Protein AF-M1SIE2-F1 (afdb_monomer_lite)

Secondary structure (DSSP, 8-state):
-PPPPP--PPP---HHHHHHHHHHHHHHHHHHHHHHHHHHHHHHHHHHHHHHHHHT--HHHHHHHHHHHHHHHHHHHHHHHT-

Foldseek 3Di:
DDDDDDDDDPDPPPPVVVVVVVVVVVVVVVVVVVVVVVVVVVVVVVVLVVVCVVVVDDPVRSVVVVVVVVVVVVVVVVVVVVD

Structure (mmCIF, N/CA/C/O backbone):
data_AF-M1SIE2-F1
#
_entry.id   AF-M1SIE2-F1
#
loop_
_atom_site.group_PDB
_atom_site.id
_atom_site.type_symbol
_atom_site.label_atom_id
_atom_site.label_alt_id
_atom_site.label_comp_id
_atom_site.label_asym_id
_atom_site.label_entity_id
_atom_site.label_seq_id
_atom_site.pdbx_PDB_ins_code
_atom_site.Cartn_x
_atom_site.Cartn_y
_atom_site.Cartn_z
_atom_site.occupancy
_atom_site.B_iso_or_equiv
_atom_site.auth_seq_id
_atom_site.auth_comp_id
_atom_site.auth_asym_id
_atom_site.auth_atom_id
_atom_site.pdbx_PDB_model_num
ATOM 1 N N . MET A 1 1 ? 27.755 -13.335 -68.233 1.00 47.44 1 MET A N 1
ATOM 2 C CA . MET A 1 1 ? 26.675 -12.915 -67.315 1.00 47.44 1 MET A CA 1
ATOM 3 C C . MET A 1 1 ? 27.310 -12.330 -66.066 1.00 47.44 1 MET A C 1
ATOM 5 O O . MET A 1 1 ? 28.011 -13.050 -65.367 1.00 47.44 1 MET A O 1
ATOM 9 N N . THR A 1 2 ? 27.148 -11.032 -65.827 1.00 60.94 2 THR A N 1
ATOM 10 C CA . THR A 1 2 ? 27.678 -10.321 -64.654 1.00 60.94 2 THR A CA 1
ATOM 11 C C . THR A 1 2 ? 26.684 -10.442 -63.499 1.00 60.94 2 THR A C 1
ATOM 13 O O . THR A 1 2 ? 25.542 -10.008 -63.616 1.00 60.94 2 THR A O 1
A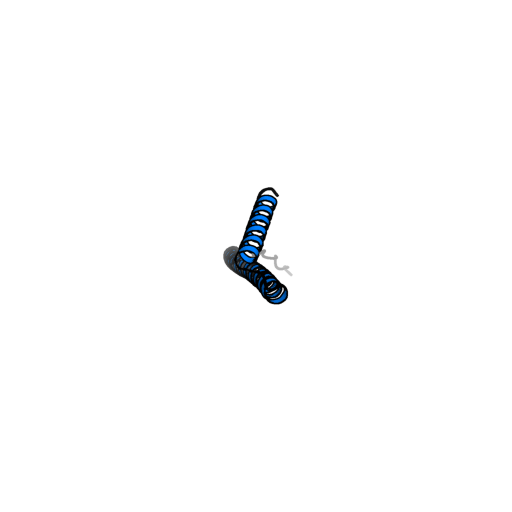TOM 16 N N . ARG A 1 3 ? 27.093 -11.080 -62.394 1.00 60.44 3 ARG A N 1
ATOM 17 C CA . ARG A 1 3 ? 26.299 -11.120 -61.153 1.00 60.44 3 ARG A CA 1
ATOM 18 C C . ARG A 1 3 ? 26.263 -9.711 -60.541 1.00 60.44 3 ARG A C 1
ATOM 20 O O . ARG A 1 3 ? 27.328 -9.102 -60.450 1.00 60.44 3 ARG A O 1
ATOM 27 N N . PRO A 1 4 ? 25.095 -9.194 -60.119 1.00 73.75 4 PRO A N 1
ATOM 28 C CA . PRO A 1 4 ? 25.031 -7.898 -59.459 1.00 73.75 4 PRO A CA 1
ATOM 29 C C . PRO A 1 4 ? 25.752 -7.970 -58.111 1.00 73.75 4 PRO A C 1
ATOM 31 O O . PRO A 1 4 ? 25.601 -8.937 -57.362 1.00 73.75 4 PRO A O 1
ATOM 34 N N . VAL A 1 5 ? 26.571 -6.957 -57.835 1.00 72.88 5 VAL A N 1
ATOM 35 C CA . VAL A 1 5 ? 27.291 -6.824 -56.566 1.00 72.88 5 VAL A CA 1
ATOM 36 C C . VAL A 1 5 ? 26.284 -6.374 -55.504 1.00 72.88 5 VAL A C 1
ATOM 38 O O . VAL A 1 5 ? 25.580 -5.390 -55.742 1.00 72.88 5 VAL A O 1
ATOM 41 N N . PRO A 1 6 ? 26.168 -7.069 -54.359 1.00 72.25 6 PRO A N 1
ATOM 42 C CA . PRO A 1 6 ? 25.272 -6.643 -53.297 1.00 72.25 6 PRO A CA 1
ATOM 43 C C . PRO A 1 6 ? 25.749 -5.301 -52.738 1.00 72.25 6 PRO A C 1
ATOM 45 O O . PRO A 1 6 ? 26.851 -5.187 -52.204 1.00 72.25 6 PRO A O 1
ATOM 48 N N . VAL A 1 7 ? 24.910 -4.279 -52.889 1.00 77.06 7 VAL A N 1
ATOM 49 C CA . VAL A 1 7 ? 25.106 -2.974 -52.261 1.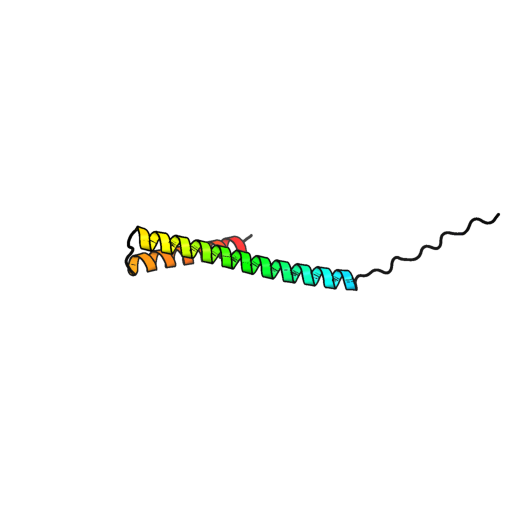00 77.06 7 VAL A CA 1
ATOM 50 C C . VAL A 1 7 ? 24.620 -3.097 -50.824 1.00 77.06 7 VAL A C 1
ATOM 52 O O . VAL A 1 7 ? 23.439 -3.340 -50.583 1.00 77.06 7 VAL A O 1
ATOM 55 N N . PHE A 1 8 ? 25.538 -2.970 -49.870 1.00 69.31 8 PHE A N 1
ATOM 56 C CA . PHE A 1 8 ? 25.183 -2.916 -48.459 1.00 69.31 8 PHE A CA 1
ATOM 57 C C . PHE A 1 8 ? 24.653 -1.511 -48.162 1.00 69.31 8 PHE A C 1
ATOM 59 O O . PHE A 1 8 ? 25.417 -0.548 -48.144 1.00 69.31 8 PHE A O 1
ATOM 66 N N . ILE A 1 9 ? 23.337 -1.389 -47.995 1.00 74.62 9 ILE A N 1
ATOM 67 C CA . ILE A 1 9 ? 22.699 -0.154 -47.537 1.00 74.62 9 ILE A CA 1
ATOM 68 C C . ILE A 1 9 ? 22.701 -0.223 -46.005 1.00 74.62 9 ILE A C 1
ATOM 70 O O . ILE A 1 9 ? 22.112 -1.161 -45.460 1.00 74.62 9 ILE A O 1
ATOM 74 N N . PRO A 1 10 ? 23.381 0.696 -45.296 1.00 65.12 10 PRO A N 1
ATOM 75 C CA . PRO A 1 10 ? 23.281 0.764 -43.845 1.00 65.12 10 PRO A CA 1
ATOM 76 C C . PRO A 1 10 ? 21.812 0.964 -43.476 1.00 65.12 10 PRO A C 1
ATOM 78 O O . PRO A 1 10 ? 21.160 1.844 -44.036 1.00 65.12 10 PRO A O 1
ATOM 81 N N . ALA A 1 11 ? 21.278 0.145 -42.569 1.00 67.94 11 ALA A N 1
ATOM 82 C CA . ALA A 1 11 ? 19.957 0.406 -42.017 1.00 67.94 11 ALA A CA 1
ATOM 83 C C . ALA A 1 11 ? 19.989 1.803 -41.386 1.00 67.94 11 ALA A C 1
ATOM 85 O O . ALA A 1 11 ? 20.861 2.065 -40.554 1.00 67.94 11 ALA A O 1
ATOM 86 N N . GLU A 1 12 ? 19.090 2.696 -41.805 1.00 64.50 12 GLU A N 1
ATOM 87 C CA . GLU A 1 12 ? 18.939 3.988 -41.143 1.00 64.50 12 GLU A CA 1
ATOM 88 C C . GLU A 1 12 ? 18.647 3.710 -39.667 1.00 64.50 12 GLU A C 1
ATOM 90 O O . GLU A 1 12 ? 17.637 3.098 -39.310 1.00 64.50 12 GLU A O 1
ATOM 95 N N . GLN A 1 13 ? 19.605 4.049 -38.8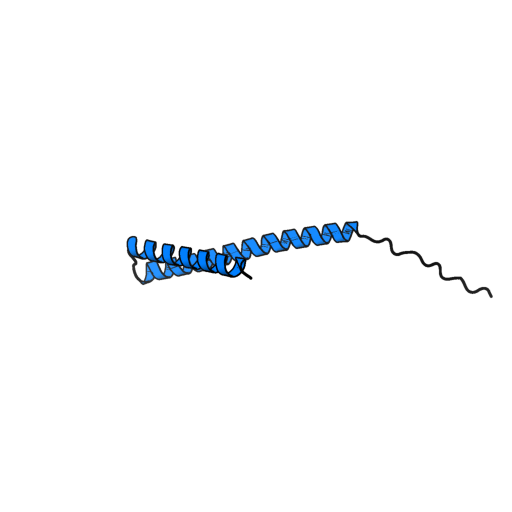06 1.00 60.78 13 GLN A N 1
ATOM 96 C CA . GLN A 1 13 ? 19.480 3.838 -37.376 1.00 60.78 13 GLN A CA 1
ATOM 97 C C . GLN A 1 13 ? 18.436 4.825 -36.862 1.00 60.78 13 GLN A C 1
ATOM 99 O O . GLN A 1 13 ? 18.719 6.007 -36.679 1.00 60.78 13 GLN A O 1
ATOM 104 N N . SER A 1 14 ? 17.217 4.335 -36.632 1.00 62.56 14 SER A N 1
ATOM 105 C CA . SER A 1 14 ? 16.148 5.098 -35.986 1.00 62.56 14 SER A CA 1
ATOM 106 C C . SER A 1 14 ? 16.397 5.225 -34.4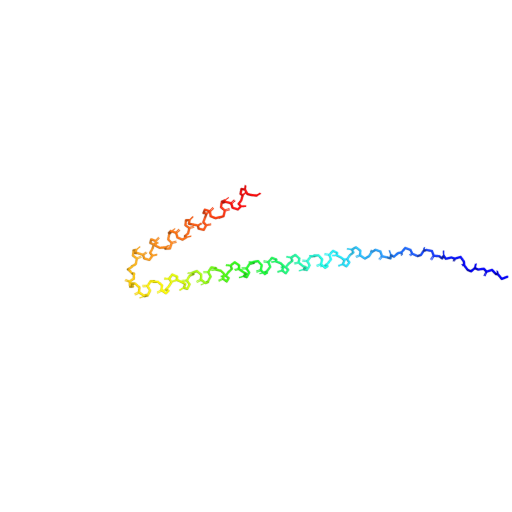73 1.00 62.56 14 SER A C 1
ATOM 108 O O . SER A 1 14 ? 15.634 4.766 -33.623 1.00 62.56 14 SER A O 1
ATOM 110 N N . GLU A 1 15 ? 17.535 5.811 -34.101 1.00 61.12 15 GLU A N 1
ATOM 111 C CA . GLU A 1 15 ? 17.853 6.128 -32.704 1.00 61.12 15 GLU A CA 1
ATOM 112 C C . GLU A 1 15 ? 16.818 7.093 -32.110 1.00 61.12 15 GLU A C 1
ATOM 114 O O . GLU A 1 15 ? 16.498 7.014 -30.923 1.00 61.12 15 GLU A O 1
ATOM 119 N N . THR A 1 16 ? 16.233 7.955 -32.948 1.00 62.62 16 THR A N 1
ATOM 120 C CA . THR A 1 16 ? 15.203 8.919 -32.553 1.00 62.62 16 THR A CA 1
ATOM 121 C C . THR A 1 16 ? 13.871 8.247 -32.207 1.00 62.62 16 THR A C 1
ATOM 123 O O . THR A 1 16 ? 13.303 8.586 -31.168 1.00 62.62 16 THR A O 1
ATOM 126 N N . ASP A 1 17 ? 13.396 7.258 -32.979 1.00 71.88 17 ASP A N 1
ATOM 127 C CA . ASP A 1 17 ? 12.151 6.554 -32.623 1.00 71.88 17 ASP A CA 1
ATOM 128 C C . ASP A 1 17 ? 12.341 5.710 -31.363 1.00 71.88 17 ASP A C 1
ATOM 130 O O . ASP A 1 17 ? 11.469 5.677 -30.494 1.00 71.88 17 ASP A O 1
ATOM 134 N N . ASN A 1 18 ? 13.508 5.077 -31.212 1.00 80.31 18 ASN A N 1
ATOM 135 C CA . ASN A 1 18 ? 13.818 4.287 -30.024 1.00 80.31 18 ASN A CA 1
ATOM 136 C C . ASN A 1 18 ? 13.842 5.152 -28.756 1.00 80.31 18 ASN A C 1
ATOM 138 O O . ASN A 1 18 ? 13.301 4.742 -27.730 1.00 80.31 18 ASN A O 1
ATOM 142 N N . ALA A 1 19 ? 14.408 6.360 -28.820 1.00 82.50 19 ALA A N 1
ATOM 143 C CA . ALA A 1 19 ? 14.412 7.291 -27.693 1.00 82.50 19 ALA A CA 1
ATOM 144 C C . ALA A 1 19 ? 12.989 7.703 -27.272 1.00 82.50 19 ALA A 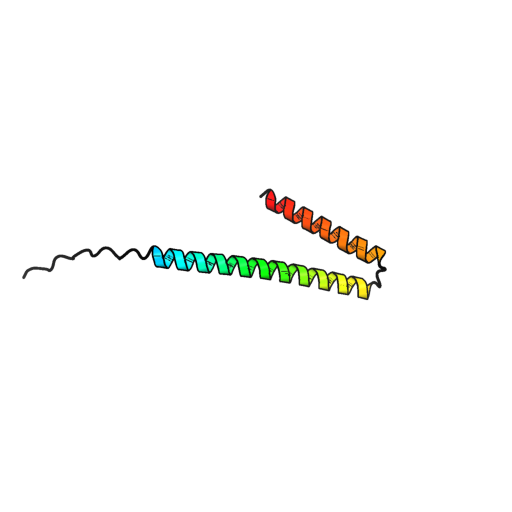C 1
ATOM 146 O O . ALA A 1 19 ? 12.677 7.700 -26.080 1.00 82.50 19 ALA A O 1
ATOM 147 N N . VAL A 1 20 ? 12.108 7.984 -28.239 1.00 86.38 20 VAL A N 1
ATOM 148 C CA . VAL A 1 20 ? 10.699 8.332 -27.980 1.00 86.38 20 VAL A CA 1
ATOM 149 C C . VAL A 1 20 ? 9.940 7.151 -27.371 1.00 86.38 20 VAL A C 1
ATOM 151 O O . VAL A 1 20 ? 9.195 7.321 -26.404 1.00 86.38 20 VAL A O 1
ATOM 154 N N . VAL A 1 21 ? 10.151 5.937 -27.886 1.00 90.12 21 VAL A N 1
ATOM 155 C CA . VAL A 1 21 ? 9.534 4.718 -27.339 1.00 90.12 21 VAL A CA 1
ATOM 156 C C . VAL A 1 21 ? 9.996 4.473 -25.902 1.00 90.12 21 VAL A C 1
ATOM 158 O O . VAL A 1 21 ? 9.162 4.231 -25.028 1.00 90.12 21 VAL A O 1
ATOM 161 N N . ILE A 1 22 ? 11.299 4.589 -25.630 1.00 91.69 22 ILE A N 1
ATOM 162 C CA . ILE A 1 22 ? 11.859 4.438 -24.281 1.00 91.69 22 ILE A CA 1
ATOM 163 C C . ILE A 1 22 ? 11.252 5.475 -23.328 1.00 91.69 22 ILE A C 1
ATOM 165 O O . ILE A 1 22 ? 10.833 5.122 -22.225 1.00 91.69 22 ILE A O 1
ATOM 169 N N . GLU A 1 23 ? 11.141 6.738 -23.746 1.00 93.62 23 GLU A N 1
ATOM 170 C CA . GLU A 1 23 ? 10.536 7.790 -22.926 1.00 93.62 23 GLU A CA 1
ATOM 171 C C . GLU A 1 23 ? 9.067 7.485 -22.592 1.00 93.62 23 GLU A C 1
ATOM 173 O O . GLU A 1 23 ? 8.651 7.610 -21.435 1.00 93.62 23 GLU A O 1
ATOM 178 N N . CYS A 1 24 ? 8.282 7.046 -23.579 1.00 92.81 24 CYS A N 1
ATOM 179 C CA . CYS A 1 24 ? 6.891 6.643 -23.381 1.00 92.81 24 CYS A CA 1
ATOM 180 C C . CYS A 1 24 ? 6.769 5.482 -22.387 1.00 92.81 24 CYS A C 1
ATOM 182 O O . CYS A 1 24 ? 5.943 5.542 -21.474 1.00 92.81 24 CYS A O 1
ATOM 184 N N . VAL A 1 25 ? 7.618 4.458 -22.514 1.00 94.75 25 VAL A N 1
ATOM 185 C CA . VAL A 1 25 ? 7.630 3.309 -21.598 1.00 94.75 25 VAL A CA 1
ATOM 186 C C . VAL A 1 25 ? 7.999 3.740 -20.178 1.00 94.75 25 VAL A C 1
ATOM 188 O O . VAL A 1 25 ? 7.330 3.330 -19.232 1.00 94.75 25 VAL A O 1
ATOM 191 N N . ILE A 1 26 ? 9.001 4.609 -20.003 1.00 94.81 26 ILE A N 1
ATOM 192 C CA . ILE A 1 26 ? 9.384 5.138 -18.682 1.00 94.81 26 ILE A CA 1
ATOM 193 C C . ILE A 1 26 ? 8.228 5.918 -18.049 1.00 94.81 26 ILE A C 1
ATOM 195 O O . ILE A 1 26 ? 7.944 5.753 -16.860 1.00 94.81 26 ILE A O 1
ATOM 199 N N . LYS A 1 27 ? 7.548 6.772 -18.825 1.00 95.38 27 LYS A N 1
ATOM 200 C CA . LYS A 1 27 ? 6.387 7.531 -18.337 1.00 95.38 27 LYS A CA 1
ATOM 201 C C . LYS A 1 27 ? 5.267 6.598 -17.895 1.00 95.38 27 LYS A C 1
ATOM 203 O O . LYS A 1 27 ? 4.721 6.800 -16.812 1.00 95.38 27 LYS A O 1
ATOM 208 N N . GLN A 1 28 ? 4.965 5.583 -18.699 1.00 94.31 28 GLN A N 1
ATOM 209 C CA . GLN A 1 28 ? 3.932 4.608 -18.379 1.00 94.31 28 GLN A CA 1
ATOM 210 C C . GLN A 1 28 ? 4.274 3.831 -17.104 1.00 94.31 28 GLN A C 1
ATOM 212 O O . GLN A 1 28 ? 3.460 3.810 -16.185 1.00 94.31 28 GLN A O 1
ATOM 217 N N . ASN A 1 29 ? 5.503 3.319 -16.986 1.00 96.38 29 ASN A N 1
ATOM 218 C CA . ASN A 1 29 ? 5.952 2.602 -15.790 1.00 96.38 29 ASN A CA 1
ATOM 219 C C . ASN A 1 29 ? 5.802 3.451 -14.525 1.00 96.38 29 ASN A C 1
ATOM 221 O O . ASN A 1 29 ? 5.218 3.009 -13.545 1.00 96.38 29 ASN A O 1
ATOM 225 N N . ARG A 1 30 ? 6.227 4.720 -14.565 1.00 94.69 30 ARG A N 1
ATOM 226 C CA . ARG A 1 30 ? 6.076 5.631 -13.419 1.00 94.69 30 ARG A CA 1
ATOM 227 C C . ARG A 1 30 ? 4.616 5.882 -13.046 1.00 94.69 30 ARG A C 1
ATOM 229 O O . ARG A 1 30 ? 4.308 6.076 -11.871 1.00 94.69 30 ARG A O 1
ATOM 236 N N . MET A 1 31 ? 3.713 5.948 -14.026 1.00 96.06 31 MET A N 1
ATOM 237 C CA . MET A 1 31 ? 2.280 6.082 -13.748 1.00 96.06 31 MET A CA 1
ATOM 238 C C . MET A 1 31 ? 1.715 4.807 -13.122 1.00 96.06 31 MET A C 1
ATOM 240 O O . MET A 1 31 ? 0.973 4.900 -12.144 1.00 96.06 31 MET A O 1
ATOM 244 N N . ASP A 1 32 ? 2.093 3.644 -13.647 1.00 95.75 32 ASP A N 1
ATOM 245 C CA . ASP A 1 32 ? 1.644 2.347 -13.147 1.00 95.75 32 ASP A CA 1
ATOM 246 C C . ASP A 1 32 ? 2.172 2.082 -11.731 1.00 95.75 32 ASP A C 1
ATOM 248 O O . ASP A 1 32 ? 1.400 1.680 -10.863 1.00 95.75 32 ASP A O 1
ATOM 252 N N . GLU A 1 33 ? 3.430 2.424 -11.444 1.00 93.88 33 GLU A N 1
ATOM 253 C CA . GLU A 1 33 ? 4.016 2.391 -10.098 1.00 93.88 33 GLU A CA 1
ATOM 254 C C . GLU A 1 33 ? 3.231 3.274 -9.122 1.00 93.88 33 GLU A C 1
ATOM 256 O O . GLU A 1 33 ? 2.813 2.816 -8.058 1.00 93.88 33 GLU A O 1
ATOM 261 N N . ARG A 1 34 ? 2.964 4.537 -9.487 1.00 93.38 34 ARG A N 1
ATOM 262 C CA . ARG A 1 34 ? 2.171 5.455 -8.647 1.00 93.38 34 ARG A CA 1
ATOM 263 C C . ARG A 1 34 ? 0.773 4.911 -8.382 1.00 93.38 34 ARG A C 1
ATOM 265 O O . ARG A 1 34 ? 0.278 5.024 -7.261 1.00 93.38 34 ARG A O 1
ATOM 272 N N . ARG A 1 35 ? 0.141 4.328 -9.401 1.00 95.88 35 ARG A N 1
ATOM 273 C CA . ARG A 1 35 ? -1.189 3.731 -9.284 1.00 95.88 35 ARG A CA 1
ATOM 274 C C . ARG A 1 35 ? -1.171 2.520 -8.361 1.00 95.88 35 ARG A C 1
ATOM 276 O O . ARG A 1 35 ? -1.973 2.468 -7.437 1.00 95.88 35 ARG A O 1
ATOM 283 N N . ALA A 1 36 ? -0.221 1.608 -8.550 1.00 94.25 36 ALA A N 1
ATOM 284 C CA . ALA A 1 36 ? -0.060 0.425 -7.714 1.00 94.25 36 ALA A CA 1
ATOM 285 C C . ALA A 1 36 ? 0.174 0.796 -6.241 1.00 94.25 36 ALA A C 1
ATOM 287 O O . ALA A 1 36 ? -0.425 0.205 -5.340 1.00 94.25 36 ALA A O 1
ATOM 288 N N . VAL A 1 37 ? 0.995 1.819 -5.988 1.00 90.94 37 VAL A N 1
ATOM 289 C CA . VAL A 1 37 ? 1.227 2.354 -4.641 1.00 90.94 37 VAL A CA 1
ATOM 290 C C . VAL A 1 37 ? -0.065 2.926 -4.047 1.00 90.94 37 VAL A C 1
ATOM 292 O O . VAL A 1 37 ? -0.428 2.575 -2.923 1.00 90.94 37 VAL A O 1
ATOM 295 N N . ALA A 1 38 ? -0.797 3.755 -4.796 1.00 92.25 38 ALA A N 1
ATOM 296 C CA . ALA A 1 38 ? -2.064 4.325 -4.340 1.00 92.25 38 ALA A CA 1
ATOM 297 C C . ALA A 1 38 ? -3.119 3.243 -4.043 1.00 92.25 38 ALA A C 1
ATOM 299 O O . ALA A 1 38 ? -3.771 3.291 -2.998 1.00 92.25 38 ALA A O 1
ATOM 300 N N . ASP A 1 39 ? -3.244 2.238 -4.911 1.00 96.19 39 ASP A N 1
ATOM 301 C CA . ASP A 1 39 ? -4.166 1.114 -4.733 1.00 96.19 39 ASP A CA 1
ATOM 302 C C . ASP A 1 39 ? -3.815 0.299 -3.482 1.00 96.19 39 ASP A C 1
ATOM 304 O O . ASP A 1 39 ? -4.702 -0.046 -2.692 1.00 96.19 39 ASP A O 1
ATOM 308 N N . ARG A 1 40 ? -2.519 0.061 -3.237 1.00 91.81 40 ARG A N 1
ATOM 309 C CA . ARG A 1 40 ? -2.038 -0.611 -2.023 1.00 91.81 40 ARG A CA 1
ATOM 310 C C . ARG A 1 40 ? -2.406 0.175 -0.764 1.00 91.81 40 ARG A C 1
ATOM 312 O O . ARG A 1 40 ? -2.947 -0.415 0.173 1.00 91.81 40 ARG A O 1
ATOM 319 N N . TYR A 1 41 ? -2.160 1.486 -0.731 1.00 91.56 41 TYR A N 1
ATOM 320 C CA . TYR A 1 41 ? -2.526 2.321 0.419 1.00 91.56 41 TYR A CA 1
ATOM 321 C C . TYR A 1 41 ? -4.038 2.381 0.633 1.00 91.56 41 TYR A C 1
ATOM 323 O O . TYR A 1 41 ? -4.504 2.218 1.761 1.00 91.56 41 TYR A O 1
ATOM 331 N N . ALA A 1 42 ? -4.823 2.531 -0.434 1.00 95.00 42 ALA A N 1
ATOM 332 C CA . ALA A 1 42 ? -6.278 2.520 -0.343 1.00 95.00 42 ALA A CA 1
ATOM 333 C C . ALA A 1 42 ? -6.800 1.176 0.191 1.00 95.00 42 ALA A C 1
ATOM 335 O O . ALA A 1 42 ? -7.713 1.150 1.016 1.00 95.00 42 ALA A O 1
ATOM 336 N N . SER A 1 43 ? -6.217 0.054 -0.245 1.00 95.25 43 SER A N 1
ATOM 337 C CA . SER A 1 43 ? -6.552 -1.271 0.282 1.00 95.25 43 SER A CA 1
ATOM 338 C C . SER A 1 43 ? -6.249 -1.383 1.778 1.00 95.25 43 SER A C 1
ATOM 340 O O . SER A 1 43 ? -7.121 -1.808 2.532 1.00 95.25 43 SER A O 1
ATOM 342 N N . ARG A 1 44 ? -5.056 -0.964 2.224 1.00 92.62 44 ARG A N 1
ATOM 343 C CA . ARG A 1 44 ? -4.667 -0.970 3.650 1.00 92.62 44 ARG A CA 1
ATOM 344 C C . ARG A 1 44 ? -5.619 -0.118 4.493 1.00 92.62 44 ARG A C 1
ATOM 346 O O . ARG A 1 44 ? -6.132 -0.586 5.506 1.00 92.62 44 ARG A O 1
ATOM 353 N N . MET A 1 45 ? -5.951 1.084 4.021 1.00 94.06 45 MET A N 1
ATOM 354 C CA . MET A 1 45 ? -6.865 1.990 4.721 1.00 94.06 45 MET A CA 1
ATOM 355 C C . MET A 1 45 ? -8.269 1.393 4.884 1.00 94.06 45 MET A C 1
ATOM 357 O O . MET A 1 45 ? -8.868 1.488 5.954 1.00 94.06 45 MET A O 1
ATOM 361 N N . ARG A 1 46 ? -8.790 0.717 3.848 1.00 96.50 46 ARG A N 1
ATOM 362 C CA . ARG A 1 46 ? -10.074 -0.000 3.935 1.00 96.50 46 ARG A CA 1
ATOM 363 C C . ARG A 1 46 ? -10.025 -1.138 4.954 1.00 96.50 46 ARG A C 1
ATOM 365 O O . ARG A 1 46 ? -11.001 -1.332 5.674 1.00 96.50 46 ARG A O 1
ATOM 372 N N . THR A 1 47 ? -8.904 -1.852 5.051 1.00 94.81 47 THR A N 1
ATOM 373 C CA . THR A 1 47 ? -8.708 -2.892 6.071 1.00 94.81 47 THR A CA 1
ATOM 374 C C . THR A 1 47 ? -8.761 -2.309 7.480 1.00 94.81 47 THR A C 1
ATOM 376 O O . THR A 1 47 ? -9.480 -2.845 8.322 1.00 94.81 47 THR A O 1
ATOM 379 N N . PHE A 1 48 ? -8.084 -1.188 7.747 1.00 93.38 48 PHE A N 1
ATOM 380 C CA . PHE A 1 48 ? -8.169 -0.553 9.068 1.00 93.38 48 PHE A CA 1
ATOM 381 C C . PHE A 1 48 ? -9.548 -0.011 9.375 1.00 93.38 48 PHE A C 1
ATOM 383 O O . PHE A 1 48 ? -10.019 -0.193 10.492 1.00 93.38 48 PHE A O 1
ATOM 390 N N . ALA A 1 49 ? -10.226 0.585 8.395 1.00 94.31 49 ALA A N 1
ATOM 391 C CA . ALA A 1 49 ? -11.606 1.014 8.575 1.00 94.31 49 ALA A CA 1
ATOM 392 C C . ALA A 1 49 ? -12.509 -0.173 8.956 1.00 94.31 49 ALA A C 1
ATOM 394 O O . ALA A 1 49 ? -13.305 -0.069 9.886 1.00 94.31 49 ALA A O 1
ATOM 395 N N . ALA A 1 50 ? -12.347 -1.325 8.297 1.00 96.44 50 ALA A N 1
ATOM 396 C CA . ALA A 1 50 ? -13.096 -2.533 8.629 1.00 96.44 50 ALA A CA 1
ATOM 397 C C . ALA A 1 50 ? -12.794 -3.036 10.052 1.00 96.44 50 ALA A C 1
ATOM 399 O O . ALA A 1 50 ? -13.723 -3.399 10.770 1.00 96.44 50 ALA A O 1
ATOM 400 N N . ILE A 1 51 ? -11.525 -3.022 10.475 1.00 95.31 51 ILE A N 1
ATOM 401 C CA . ILE A 1 51 ? -11.116 -3.385 11.843 1.00 95.31 51 ILE A CA 1
ATOM 402 C C . ILE A 1 51 ? -11.718 -2.409 12.858 1.00 95.31 51 ILE A C 1
ATOM 404 O O . ILE A 1 51 ? -12.348 -2.845 13.817 1.00 95.31 51 ILE A O 1
ATOM 408 N N . ALA A 1 52 ? -11.597 -1.103 12.617 1.00 95.56 52 ALA A N 1
ATOM 409 C CA . ALA A 1 52 ? -12.118 -0.062 13.495 1.00 95.56 52 ALA A CA 1
ATOM 410 C C . ALA A 1 52 ? -13.632 -0.187 13.701 1.00 95.56 52 ALA A C 1
ATOM 412 O O . ALA A 1 52 ? -14.111 -0.098 14.830 1.00 95.56 52 ALA A O 1
ATOM 413 N N . ILE A 1 53 ? -14.379 -0.462 12.626 1.00 95.75 53 ILE A N 1
ATOM 414 C CA . ILE A 1 53 ? -15.828 -0.684 12.683 1.00 95.75 53 ILE A CA 1
ATOM 415 C C . ILE A 1 53 ? -16.158 -1.985 13.422 1.00 95.75 53 ILE A C 1
ATOM 417 O O . ILE A 1 53 ? -17.022 -1.985 14.300 1.00 95.75 53 ILE A O 1
ATOM 421 N N . ARG A 1 54 ? -15.489 -3.094 13.073 1.00 97.12 54 ARG A N 1
ATOM 422 C CA . ARG A 1 54 ? -15.746 -4.422 13.653 1.00 97.12 54 ARG A CA 1
ATOM 423 C C . ARG A 1 54 ? -15.494 -4.433 15.158 1.00 97.12 54 ARG A C 1
ATOM 425 O O . ARG A 1 54 ? -16.334 -4.920 15.911 1.00 97.12 54 ARG A O 1
ATOM 432 N N . ASP A 1 55 ? -14.365 -3.869 15.571 1.00 96.88 55 ASP A N 1
ATOM 433 C CA . ASP A 1 55 ? -13.880 -3.927 16.951 1.00 96.88 55 ASP A CA 1
ATOM 434 C C . ASP A 1 55 ? -14.334 -2.709 17.772 1.00 96.88 55 ASP A C 1
ATOM 436 O O . ASP A 1 55 ? -14.051 -2.630 18.964 1.00 96.88 55 ASP A O 1
ATOM 440 N N . LYS A 1 56 ? -15.089 -1.789 17.148 1.00 96.19 56 LYS A N 1
ATOM 441 C CA . LYS A 1 56 ? -15.605 -0.547 17.747 1.00 96.19 56 LYS A CA 1
ATOM 442 C C . LYS A 1 56 ? -14.501 0.259 18.430 1.00 96.19 56 LYS A C 1
ATOM 444 O O . LYS A 1 56 ? -14.666 0.699 19.567 1.00 96.19 56 LYS A O 1
ATOM 449 N N . LEU A 1 57 ? -13.383 0.421 17.726 1.00 96.25 57 LEU A N 1
ATOM 450 C CA . LEU A 1 57 ? -12.226 1.133 18.251 1.00 96.25 57 LEU A CA 1
ATOM 451 C C . LEU A 1 57 ? -12.595 2.580 18.580 1.00 96.25 57 LEU A C 1
ATOM 453 O O . LEU A 1 57 ? -13.241 3.267 17.783 1.00 96.25 57 LEU A O 1
ATOM 457 N N . ASP A 1 58 ? -12.164 3.048 19.746 1.00 96.50 58 ASP A N 1
ATOM 458 C CA . ASP A 1 58 ? -12.269 4.459 20.093 1.00 96.50 58 ASP A CA 1
ATOM 459 C C . ASP A 1 58 ? -11.236 5.307 19.323 1.00 96.50 58 ASP A C 1
ATOM 461 O O . ASP A 1 58 ? -10.345 4.801 18.631 1.00 96.50 58 ASP A O 1
ATOM 4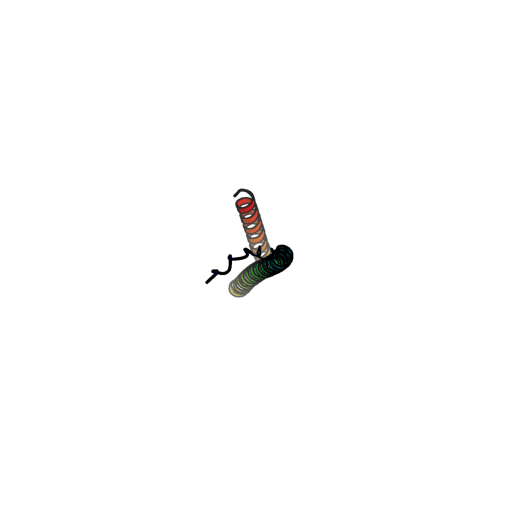65 N N . CYS A 1 59 ? -11.356 6.634 19.424 1.00 94.31 59 CYS A N 1
ATOM 466 C CA . CYS A 1 59 ? -10.466 7.559 18.722 1.00 94.31 59 CYS A CA 1
ATOM 467 C C . CYS A 1 59 ? -8.986 7.367 19.085 1.00 94.31 59 CYS A C 1
ATOM 469 O O . CYS A 1 59 ? -8.125 7.562 18.230 1.00 94.31 59 CYS A O 1
ATOM 471 N N . TYR A 1 60 ? -8.686 6.985 20.328 1.00 97.06 60 TYR A N 1
ATOM 472 C CA . TYR A 1 60 ? -7.318 6.758 20.781 1.00 97.06 60 TYR A CA 1
ATOM 473 C C . TYR A 1 60 ? -6.751 5.464 20.185 1.00 97.06 60 TYR A C 1
ATOM 475 O O . TYR A 1 60 ? -5.643 5.458 19.650 1.00 97.06 60 TYR A O 1
ATOM 483 N N . GLN A 1 61 ? -7.533 4.387 20.189 1.00 95.75 61 GLN A N 1
ATOM 484 C CA . GLN A 1 61 ? -7.159 3.111 19.583 1.00 95.75 61 GLN A CA 1
ATOM 485 C C . GLN A 1 61 ? -6.970 3.227 18.065 1.00 95.75 61 GLN A C 1
ATOM 487 O O . GLN A 1 61 ? -6.025 2.659 17.519 1.00 95.75 61 GLN A O 1
ATOM 492 N N . MET A 1 62 ? -7.824 3.996 17.380 1.00 95.00 62 MET A N 1
ATOM 493 C CA . MET A 1 62 ? -7.643 4.293 15.956 1.00 95.00 62 MET A CA 1
ATOM 494 C C . MET A 1 62 ? -6.366 5.097 15.695 1.00 95.00 62 MET A C 1
ATOM 496 O O . MET A 1 62 ? -5.645 4.784 14.751 1.00 95.00 62 MET A O 1
ATOM 500 N N . ALA A 1 63 ? -6.059 6.096 16.528 1.00 95.75 63 ALA A N 1
ATOM 501 C CA . ALA A 1 63 ? -4.828 6.871 16.395 1.00 95.75 63 ALA A CA 1
ATOM 502 C C . ALA A 1 63 ? -3.584 5.985 16.560 1.00 95.75 63 ALA A C 1
ATOM 504 O O . ALA A 1 63 ? -2.691 6.035 15.720 1.00 95.75 63 ALA A O 1
ATOM 505 N N . LEU A 1 64 ? -3.557 5.110 17.573 1.00 95.88 64 LEU A N 1
ATOM 506 C CA . LEU A 1 64 ? -2.461 4.154 17.763 1.00 95.88 64 LEU A CA 1
ATOM 507 C C . LEU A 1 64 ? -2.293 3.209 16.568 1.00 95.88 64 LEU A C 1
ATOM 509 O O . LEU A 1 64 ? -1.169 2.946 16.144 1.00 95.88 64 LEU A O 1
ATOM 513 N N . LEU A 1 65 ? -3.400 2.709 16.013 1.00 93.88 65 LEU A N 1
ATOM 514 C CA . LEU A 1 65 ? -3.366 1.832 14.847 1.00 93.88 65 LEU A CA 1
ATOM 515 C C . LEU A 1 65 ? -2.757 2.548 13.631 1.00 93.88 65 LEU A C 1
ATOM 517 O O . LEU A 1 65 ? -1.870 1.998 12.980 1.00 93.88 65 LEU A O 1
ATOM 521 N N . LEU A 1 66 ? -3.182 3.785 13.363 1.00 94.38 66 LEU A N 1
ATOM 522 C CA . LEU A 1 66 ? -2.658 4.599 12.263 1.00 94.38 66 LEU A CA 1
ATOM 523 C C . LEU A 1 66 ? -1.175 4.957 12.450 1.00 94.38 66 LEU A C 1
ATOM 525 O O . LEU A 1 66 ? -0.410 4.859 11.495 1.00 94.38 66 LEU A O 1
ATOM 529 N N . GLU A 1 67 ? -0.754 5.308 13.665 1.00 96.25 67 GLU A N 1
ATOM 530 C CA . GLU A 1 67 ? 0.654 5.596 13.985 1.00 96.25 67 GLU A CA 1
ATOM 531 C C . GLU A 1 67 ? 1.547 4.362 13.820 1.00 96.25 67 GLU A C 1
ATOM 533 O O . GLU A 1 67 ? 2.641 4.440 13.255 1.00 96.25 67 GLU A O 1
ATOM 538 N N . SER A 1 68 ? 1.067 3.192 14.256 1.00 92.75 68 SER A N 1
ATOM 539 C CA . SER A 1 68 ? 1.811 1.941 14.080 1.00 92.75 68 SER A CA 1
ATOM 540 C C . SER A 1 68 ? 2.011 1.600 12.600 1.00 92.75 68 SER A C 1
ATOM 542 O O . SER A 1 68 ? 3.088 1.163 12.196 1.00 92.75 68 SER A O 1
ATOM 544 N N . GLU A 1 69 ? 1.005 1.880 11.771 1.00 92.38 69 GLU A N 1
ATOM 545 C CA . GLU A 1 69 ? 1.065 1.677 10.329 1.00 92.38 69 GLU A CA 1
ATOM 546 C C . GLU A 1 69 ? 1.999 2.672 9.625 1.00 92.38 69 GLU A C 1
ATOM 548 O O . GLU A 1 69 ? 2.714 2.302 8.682 1.00 92.38 69 GLU A O 1
ATOM 553 N N . ALA A 1 70 ? 1.985 3.937 10.056 1.00 93.44 70 ALA A N 1
ATOM 554 C CA . ALA A 1 70 ? 2.903 4.954 9.556 1.00 93.44 70 ALA A CA 1
ATOM 555 C C . ALA A 1 70 ? 4.351 4.548 9.861 1.00 93.44 70 ALA A C 1
ATOM 557 O O . ALA A 1 70 ? 5.165 4.472 8.943 1.00 93.44 70 ALA A O 1
ATOM 558 N N . SER A 1 71 ? 4.622 4.150 11.107 1.00 94.94 71 SER A N 1
ATOM 559 C CA . SER A 1 71 ? 5.937 3.677 11.556 1.00 94.94 71 SER A CA 1
ATOM 560 C C . SER A 1 71 ? 6.424 2.459 10.761 1.00 94.94 71 SER A C 1
ATOM 562 O O . SER A 1 71 ? 7.571 2.404 10.322 1.00 94.94 71 SER A O 1
ATOM 564 N N . GLU A 1 72 ? 5.547 1.479 10.527 1.00 91.44 72 GLU A N 1
ATOM 565 C CA . GLU A 1 72 ? 5.869 0.298 9.720 1.00 91.44 72 GLU A CA 1
ATOM 566 C C . GLU A 1 72 ? 6.172 0.674 8.261 1.00 91.44 72 GLU A C 1
ATOM 568 O O . GLU A 1 72 ? 7.093 0.135 7.647 1.00 91.44 72 GLU A O 1
ATOM 573 N N . SER A 1 73 ? 5.421 1.625 7.700 1.00 89.44 73 SER A N 1
ATOM 574 C CA . SER A 1 73 ? 5.643 2.103 6.333 1.00 89.44 73 SER A CA 1
ATOM 575 C C . SER A 1 73 ? 6.965 2.865 6.202 1.00 89.44 73 SER A C 1
ATOM 577 O O . SER A 1 73 ? 7.681 2.666 5.224 1.00 89.44 73 SER A O 1
ATOM 579 N N . GLU A 1 74 ? 7.324 3.688 7.188 1.00 92.06 74 GLU A N 1
ATOM 580 C CA . GLU A 1 74 ? 8.624 4.366 7.244 1.00 92.06 74 GLU A CA 1
ATOM 581 C C . GLU A 1 74 ? 9.782 3.370 7.355 1.00 92.06 74 GLU A C 1
ATOM 583 O O . GLU A 1 74 ? 10.770 3.501 6.630 1.00 92.06 74 GLU A O 1
ATOM 588 N N . ARG A 1 75 ? 9.640 2.331 8.190 1.00 91.19 75 ARG A N 1
ATOM 589 C CA . ARG A 1 75 ? 10.637 1.258 8.298 1.00 91.19 75 ARG A CA 1
ATOM 590 C C . ARG A 1 75 ? 10.855 0.555 6.958 1.00 91.19 75 ARG A C 1
ATOM 592 O O . ARG A 1 75 ? 11.996 0.394 6.540 1.00 91.19 75 ARG A O 1
ATOM 599 N N . GLN A 1 76 ? 9.778 0.193 6.259 1.00 86.56 76 GLN A N 1
ATOM 600 C CA . GLN A 1 76 ? 9.872 -0.448 4.939 1.00 86.56 76 GLN A CA 1
ATOM 601 C C . GLN A 1 76 ? 10.574 0.450 3.910 1.00 86.56 76 GLN A C 1
ATOM 603 O O . GLN A 1 76 ? 11.375 -0.036 3.115 1.00 86.56 76 GLN A O 1
ATOM 608 N N . ILE A 1 77 ? 10.321 1.764 3.938 1.00 86.50 77 ILE A N 1
ATOM 609 C CA . ILE A 1 77 ? 11.012 2.725 3.064 1.00 86.50 77 ILE A CA 1
ATOM 610 C C . ILE A 1 77 ? 12.514 2.750 3.364 1.00 86.50 77 ILE A C 1
ATOM 612 O O . ILE A 1 77 ? 13.321 2.729 2.434 1.00 86.50 77 ILE A O 1
ATOM 616 N N . GLN A 1 78 ? 12.895 2.774 4.643 1.00 85.31 78 GLN A N 1
ATOM 617 C CA . GLN A 1 78 ? 14.302 2.740 5.044 1.00 85.31 78 GLN A CA 1
ATOM 618 C C . GLN A 1 78 ? 14.979 1.448 4.579 1.00 85.31 78 GLN A C 1
ATOM 620 O O . GLN A 1 78 ? 16.038 1.511 3.957 1.00 85.31 78 GLN A O 1
ATOM 625 N N . GLU A 1 79 ? 14.349 0.293 4.799 1.00 84.44 79 GLU A N 1
ATOM 626 C CA . GLU A 1 79 ? 14.862 -1.006 4.351 1.00 84.44 79 GLU A CA 1
ATOM 627 C C . GLU A 1 79 ? 15.110 -1.033 2.838 1.00 84.44 79 GLU A C 1
ATOM 629 O O . GLU A 1 79 ? 16.165 -1.482 2.400 1.00 84.44 79 GLU A O 1
ATOM 634 N N . TRP A 1 80 ? 14.190 -0.497 2.033 1.00 76.25 80 TRP A N 1
ATOM 635 C CA . TRP A 1 80 ? 14.349 -0.448 0.576 1.00 76.25 80 TRP A CA 1
ATOM 636 C C . TRP A 1 80 ? 15.376 0.577 0.099 1.00 76.25 80 TRP A C 1
ATOM 638 O O . TRP A 1 80 ? 15.930 0.414 -0.981 1.00 76.25 80 TRP A O 1
ATOM 648 N N . SER A 1 81 ? 15.643 1.625 0.880 1.00 71.81 81 SER A N 1
ATOM 649 C CA . SER A 1 81 ? 16.682 2.614 0.559 1.00 71.81 81 SER A CA 1
ATOM 650 C C . SER A 1 81 ? 18.110 2.108 0.801 1.00 71.81 81 SER A C 1
ATOM 652 O O . SER A 1 81 ? 19.068 2.724 0.336 1.00 71.81 81 SER A O 1
ATOM 654 N N . HIS A 1 82 ? 18.253 1.000 1.534 1.00 59.12 82 HIS A N 1
ATOM 655 C CA . HIS A 1 82 ? 19.531 0.383 1.890 1.00 59.12 82 HIS A CA 1
ATOM 656 C C . HIS A 1 82 ? 19.853 -0.895 1.086 1.00 59.12 82 HIS A C 1
ATOM 658 O O . HIS A 1 82 ? 20.836 -1.568 1.403 1.00 59.12 82 HIS A O 1
ATOM 664 N N . VAL A 1 83 ? 19.056 -1.214 0.059 1.00 51.06 83 VAL A N 1
ATOM 665 C CA . VAL A 1 83 ? 19.276 -2.302 -0.917 1.00 51.06 83 VAL A CA 1
ATOM 666 C C . VAL A 1 83 ? 19.697 -1.708 -2.254 1.00 51.06 83 VAL A C 1
ATOM 668 O O . VAL A 1 83 ? 20.636 -2.268 -2.863 1.00 51.06 83 VAL A O 1
#

Sequence (83 aa):
MTRPVPVFIPAEQSETDNAVVIECVIKQNRMDERRAVADRYASRMRTFAAIAIRDKLDCYQMALLLESEASESERQIQEWSHV

InterPro domains:
  IPR020126 Protein of unknown function DUF2732 [PF10809] (14-80)

pLDDT: mean 86.31, std 12.91, range [47.44, 97.12]

Organism: NCBI:txid1124991

Radius of gyration: 27.09 Å; chains: 1; bounding box: 44×22×88 Å